Protein AF-A0A315Y2X5-F1 (afdb_monomer)

Structure (mmCIF, N/CA/C/O backbone):
data_AF-A0A315Y2X5-F1
#
_entry.id   AF-A0A315Y2X5-F1
#
loop_
_atom_site.group_PDB
_atom_site.id
_atom_site.type_symbol
_atom_site.label_atom_id
_atom_site.label_alt_id
_atom_site.label_comp_id
_atom_site.label_asym_id
_atom_site.label_entity_id
_atom_site.label_seq_id
_atom_site.pdbx_PDB_ins_code
_atom_site.Cartn_x
_atom_site.Cartn_y
_atom_site.Cartn_z
_atom_site.occupancy
_atom_site.B_iso_or_equiv
_atom_site.auth_seq_id
_atom_site.auth_comp_id
_atom_site.auth_asym_id
_atom_site.auth_atom_id
_atom_site.pdbx_PDB_model_num
ATOM 1 N N . MET A 1 1 ? -37.461 26.099 9.392 1.00 45.66 1 MET A N 1
ATOM 2 C CA . MET A 1 1 ? -36.906 24.747 9.628 1.00 45.66 1 MET A CA 1
ATOM 3 C C . MET A 1 1 ? -35.463 24.737 9.148 1.00 45.66 1 MET A C 1
ATOM 5 O O . MET A 1 1 ? -35.241 24.970 7.967 1.00 45.66 1 MET A O 1
ATOM 9 N N . ALA A 1 2 ? -34.488 24.559 10.041 1.00 55.19 2 ALA A N 1
ATOM 10 C CA . ALA A 1 2 ? -33.085 24.444 9.642 1.00 55.19 2 ALA A CA 1
ATOM 11 C C . ALA A 1 2 ? -32.881 23.109 8.908 1.00 55.19 2 ALA A C 1
ATOM 13 O O . ALA A 1 2 ? -33.227 22.054 9.443 1.00 55.19 2 ALA A O 1
ATOM 14 N N . LYS A 1 3 ? -32.360 23.146 7.674 1.00 63.12 3 LYS A N 1
ATOM 15 C CA . LYS A 1 3 ? -31.931 21.934 6.965 1.00 63.12 3 LYS A CA 1
ATOM 16 C C . LYS A 1 3 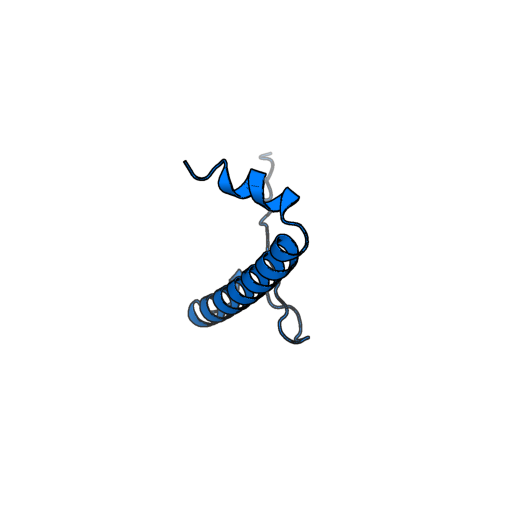? -30.809 21.298 7.782 1.00 63.12 3 LYS A C 1
ATOM 18 O O . LYS A 1 3 ? -29.758 21.902 7.963 1.00 63.12 3 LYS A O 1
ATOM 23 N N . LYS A 1 4 ? -31.050 20.093 8.292 1.00 67.94 4 LYS A N 1
ATOM 24 C CA . LYS A 1 4 ? -30.028 19.280 8.948 1.00 67.94 4 LYS A CA 1
ATOM 25 C C . LYS A 1 4 ? -29.089 18.783 7.846 1.00 67.94 4 LYS A C 1
ATOM 27 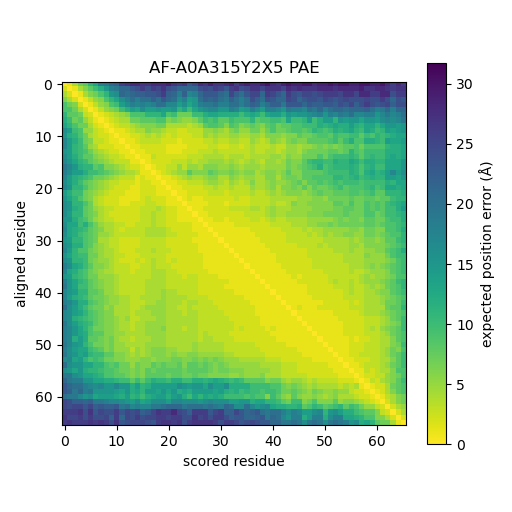O O . LYS A 1 4 ? -29.458 17.896 7.082 1.00 67.94 4 LYS A O 1
ATOM 32 N N . THR A 1 5 ? -27.937 19.423 7.690 1.00 73.06 5 THR A N 1
ATOM 33 C CA . THR A 1 5 ? -26.912 18.980 6.742 1.00 73.06 5 THR A CA 1
ATOM 34 C C . THR A 1 5 ? -26.279 17.715 7.310 1.00 73.06 5 THR A C 1
ATOM 36 O O . THR A 1 5 ? -25.635 17.764 8.355 1.00 73.06 5 THR A O 1
ATOM 39 N N . THR A 1 6 ? -26.510 16.567 6.680 1.00 78.88 6 THR A N 1
ATOM 40 C CA . THR A 1 6 ? -25.824 15.328 7.055 1.00 78.88 6 THR A CA 1
ATOM 41 C C . THR A 1 6 ? -24.401 15.397 6.516 1.00 78.88 6 THR A C 1
ATOM 43 O O . THR A 1 6 ? -24.211 15.416 5.301 1.00 78.88 6 THR A O 1
ATOM 46 N N . GLU A 1 7 ? -23.403 15.448 7.396 1.00 82.50 7 GLU A N 1
ATOM 47 C CA . GLU A 1 7 ? -22.008 15.289 6.984 1.00 82.50 7 GLU A CA 1
ATOM 48 C C . GLU A 1 7 ? -21.781 13.866 6.469 1.00 82.50 7 GLU A C 1
ATOM 50 O O . GLU A 1 7 ? -22.005 12.879 7.174 1.00 82.50 7 GLU A O 1
ATOM 55 N N . LEU A 1 8 ? -21.327 13.759 5.223 1.00 83.94 8 LEU A N 1
ATOM 56 C CA . LEU A 1 8 ? -20.861 12.502 4.658 1.00 83.94 8 LEU A CA 1
ATOM 57 C C . LEU A 1 8 ? -19.381 12.342 5.007 1.00 83.94 8 LEU A C 1
ATOM 59 O O . LEU A 1 8 ? -18.550 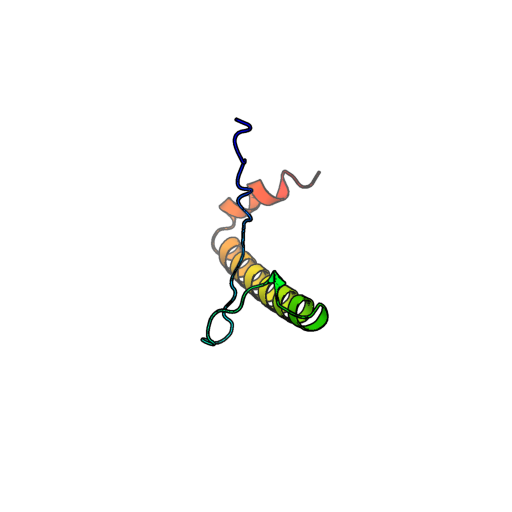13.148 4.594 1.00 83.94 8 LEU A O 1
ATOM 63 N N . LYS A 1 9 ? -19.047 11.291 5.760 1.00 85.19 9 LYS A N 1
ATOM 64 C CA . LYS A 1 9 ? -17.661 10.943 6.091 1.00 85.19 9 LYS A CA 1
ATOM 65 C C . LYS A 1 9 ? -17.167 9.844 5.153 1.00 85.19 9 LYS A C 1
ATOM 67 O O . LYS A 1 9 ? -17.745 8.759 5.119 1.00 85.19 9 LYS A O 1
ATOM 72 N N . ALA A 1 10 ? -16.075 10.103 4.436 1.00 89.00 10 ALA A N 1
ATOM 73 C CA . ALA A 1 10 ? -15.366 9.063 3.698 1.00 89.00 10 ALA A CA 1
ATOM 74 C C . ALA A 1 10 ? -14.721 8.072 4.679 1.00 89.00 10 ALA A C 1
ATOM 76 O O . ALA A 1 10 ? -14.097 8.471 5.666 1.00 89.00 10 ALA A O 1
ATOM 77 N N . VAL A 1 11 ? -14.886 6.777 4.413 1.00 90.19 11 VAL A N 1
ATOM 78 C CA . VAL A 1 11 ? -14.333 5.697 5.234 1.00 90.19 11 VAL A CA 1
ATOM 79 C C . VAL A 1 11 ? -13.609 4.702 4.343 1.00 90.19 11 VAL A C 1
ATOM 81 O O . VAL A 1 11 ? -14.111 4.323 3.288 1.00 90.19 11 VAL A O 1
ATOM 84 N N . SER A 1 12 ? -12.433 4.273 4.785 1.00 91.25 12 SER A N 1
ATOM 85 C CA . SER A 1 12 ? -11.642 3.261 4.090 1.00 91.25 12 SER A CA 1
ATOM 86 C C . SER A 1 12 ? -11.735 1.944 4.840 1.00 91.25 12 SER A C 1
ATOM 88 O O . SER A 1 12 ? -11.638 1.918 6.068 1.00 91.25 12 SER A O 1
ATOM 90 N N . TYR A 1 13 ? -11.887 0.853 4.099 1.00 93.19 13 TYR A N 1
ATOM 91 C CA . TYR A 1 13 ? -11.769 -0.504 4.616 1.00 93.19 13 TYR A CA 1
ATOM 92 C C . TYR A 1 13 ?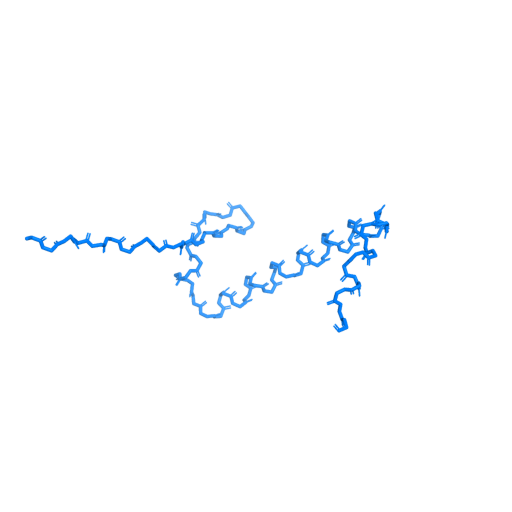 -10.534 -1.150 4.012 1.00 93.19 13 TYR A C 1
ATOM 94 O O . TYR A 1 13 ? -10.212 -0.911 2.849 1.00 93.19 13 TYR A O 1
ATOM 102 N N . ILE A 1 14 ? -9.850 -1.963 4.804 1.00 90.50 14 ILE A N 1
ATOM 103 C CA . ILE A 1 14 ? -8.665 -2.691 4.368 1.00 90.50 14 ILE A CA 1
ATOM 104 C C . ILE A 1 14 ? -8.842 -4.185 4.630 1.00 90.50 14 ILE A C 1
ATOM 106 O O . ILE A 1 14 ? -9.423 -4.588 5.636 1.00 90.50 14 ILE A O 1
ATOM 110 N N . SER A 1 15 ? -8.324 -5.005 3.722 1.00 90.12 15 SER A N 1
ATOM 111 C CA . SER A 1 15 ? -8.232 -6.457 3.860 1.00 90.12 15 SER A CA 1
ATOM 112 C C . SER A 1 15 ? -6.810 -6.866 3.505 1.00 90.12 15 SER A C 1
ATOM 114 O O . SER A 1 15 ? -6.268 -6.435 2.488 1.00 90.12 15 SER A O 1
ATOM 116 N N . ILE A 1 16 ? -6.188 -7.661 4.371 1.00 82.38 16 ILE A N 1
ATOM 117 C CA . ILE A 1 16 ? -4.811 -8.128 4.207 1.00 82.38 16 ILE A CA 1
ATOM 118 C C . ILE A 1 16 ? -4.833 -9.649 4.300 1.00 82.38 16 ILE A C 1
ATOM 120 O O . ILE A 1 16 ? -5.423 -10.205 5.225 1.00 82.38 16 ILE A O 1
ATOM 124 N N . GLY A 1 17 ? -4.218 -10.326 3.327 1.00 81.94 17 GLY A N 1
ATOM 125 C CA . GLY A 1 17 ? -4.122 -11.790 3.310 1.00 81.94 17 GLY A CA 1
ATOM 126 C C . GLY A 1 17 ? -5.469 -12.518 3.214 1.00 81.94 17 GLY A C 1
ATOM 127 O O . GLY A 1 17 ? -5.585 -13.630 3.713 1.00 81.94 17 GLY A O 1
ATOM 128 N N . GLY A 1 18 ? -6.497 -11.892 2.628 1.00 86.19 18 GLY A N 1
ATOM 129 C CA . GLY A 1 18 ? -7.836 -12.484 2.497 1.00 86.19 18 GLY A CA 1
ATOM 130 C C . GLY A 1 18 ? -8.693 -12.429 3.767 1.00 86.19 18 GLY A C 1
ATOM 131 O O . GLY A 1 18 ? -9.792 -12.977 3.781 1.00 86.19 18 GLY A O 1
ATOM 132 N N . ALA A 1 19 ? -8.227 -11.759 4.827 1.00 87.12 19 ALA A N 1
ATOM 133 C CA 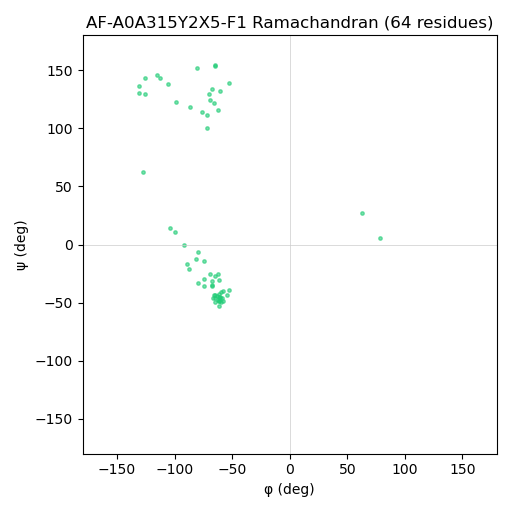. ALA A 1 19 ? -9.022 -11.542 6.031 1.00 87.12 19 ALA A CA 1
ATOM 134 C C . ALA A 1 19 ? -10.257 -10.656 5.751 1.00 87.12 19 ALA A C 1
ATOM 136 O O . ALA A 1 19 ? -10.218 -9.821 4.838 1.00 87.12 19 ALA A O 1
ATOM 137 N N . PRO A 1 20 ? -11.340 -10.770 6.545 1.00 93.12 20 PRO A N 1
ATOM 138 C CA . PRO A 1 20 ? -12.491 -9.880 6.427 1.00 93.12 20 PRO A CA 1
ATOM 139 C C . PRO A 1 20 ? -12.084 -8.396 6.475 1.00 93.12 20 PRO A C 1
ATOM 141 O O . PRO A 1 20 ? -11.221 -8.036 7.283 1.00 93.12 20 PRO A O 1
ATOM 144 N N . PRO A 1 21 ? -12.680 -7.524 5.639 1.00 92.94 21 PRO A N 1
ATOM 145 C CA . PRO A 1 21 ? -12.342 -6.109 5.638 1.00 92.94 21 PRO A CA 1
ATOM 146 C C . PRO A 1 21 ? -12.615 -5.448 6.992 1.00 92.94 21 PRO A C 1
ATOM 148 O O . PRO A 1 21 ? -13.705 -5.577 7.551 1.00 92.94 21 PRO A O 1
ATOM 151 N N . VAL A 1 22 ? -11.644 -4.686 7.489 1.00 92.50 22 VAL A N 1
ATOM 152 C CA . VAL A 1 22 ? -11.759 -3.892 8.719 1.00 92.50 22 VAL A CA 1
ATOM 153 C C . VAL A 1 22 ? -11.657 -2.410 8.401 1.00 92.50 22 VAL A C 1
ATOM 155 O O . VAL A 1 22 ? -10.954 -2.001 7.474 1.00 92.50 22 VAL A O 1
ATOM 158 N N . ARG A 1 23 ? -12.381 -1.586 9.159 1.00 93.62 23 ARG A N 1
ATOM 159 C CA . ARG A 1 23 ? -12.391 -0.140 8.949 1.00 93.62 23 ARG A CA 1
ATOM 160 C C . ARG A 1 23 ? -11.038 0.443 9.367 1.00 93.62 23 ARG A C 1
ATOM 162 O O . ARG A 1 23 ? -10.529 0.163 10.447 1.00 93.62 23 ARG A O 1
ATOM 169 N N . PHE A 1 24 ? -10.426 1.241 8.505 1.00 91.88 24 PHE A N 1
ATOM 170 C CA . PHE A 1 24 ? -9.049 1.693 8.699 1.00 91.88 24 PHE A CA 1
ATOM 171 C C . PHE A 1 24 ? -8.889 2.643 9.894 1.00 91.88 24 PHE A C 1
ATOM 173 O O . PHE A 1 24 ? -7.879 2.595 10.590 1.00 91.88 24 PHE A O 1
ATOM 180 N N . ASP A 1 25 ? -9.894 3.484 10.161 1.00 90.88 25 ASP A N 1
ATOM 181 C CA . ASP A 1 25 ? -9.916 4.401 11.310 1.00 90.88 25 ASP A CA 1
ATOM 182 C C . ASP A 1 25 ? -10.321 3.721 12.628 1.00 90.88 25 ASP A C 1
ATOM 184 O O . ASP A 1 25 ? -10.235 4.357 13.673 1.00 90.88 25 ASP A O 1
ATOM 188 N N . SER A 1 26 ? -10.729 2.445 12.607 1.00 93.12 26 SER A N 1
ATOM 189 C CA . SER A 1 26 ? -10.989 1.670 13.829 1.00 93.12 26 SER A CA 1
ATOM 190 C C . SER A 1 26 ? -9.769 0.889 14.326 1.00 93.12 26 SER A C 1
ATOM 192 O O . SER A 1 26 ? -9.872 0.158 15.306 1.00 93.12 26 SER A O 1
ATOM 194 N N . LEU A 1 27 ? -8.633 0.979 13.634 1.00 91.81 27 LEU A N 1
ATOM 195 C CA . LEU A 1 27 ? -7.398 0.300 14.019 1.00 91.81 27 LEU A CA 1
ATOM 196 C C . LEU A 1 27 ? -6.658 1.072 15.108 1.00 91.81 27 LEU A C 1
ATOM 198 O O . LEU A 1 27 ? -6.715 2.301 15.159 1.00 91.81 27 LEU A O 1
ATOM 202 N N . THR A 1 28 ? -5.888 0.355 15.927 1.00 94.62 28 THR A N 1
ATOM 203 C CA . THR A 1 28 ? -4.929 1.014 16.820 1.00 94.62 28 THR A CA 1
ATOM 204 C C . THR A 1 28 ? -3.836 1.710 15.997 1.00 94.62 28 THR A C 1
ATOM 206 O O . THR A 1 28 ? -3.557 1.281 14.867 1.00 94.62 28 THR A O 1
ATOM 209 N N . PRO A 1 29 ? -3.196 2.769 16.524 1.00 95.00 29 PRO A N 1
ATOM 210 C CA . PRO A 1 29 ? -2.107 3.458 15.833 1.00 95.00 29 PRO A CA 1
ATOM 211 C C . PRO A 1 29 ? -0.983 2.518 15.381 1.00 95.00 29 PRO A C 1
ATOM 213 O O . PRO A 1 29 ? -0.489 2.647 14.262 1.00 95.00 29 PRO A O 1
ATOM 216 N N . GLU A 1 30 ? -0.638 1.529 16.205 1.00 95.19 30 GLU A N 1
ATOM 217 C CA . GLU A 1 30 ? 0.419 0.548 15.935 1.00 95.19 30 GLU A CA 1
ATOM 218 C C . GLU A 1 30 ? 0.029 -0.354 14.764 1.00 95.19 30 GLU A C 1
ATOM 220 O O . GLU A 1 30 ? 0.801 -0.540 13.825 1.00 95.19 30 GLU A O 1
ATOM 225 N N . LYS A 1 31 ? -1.211 -0.862 14.768 1.00 91.12 31 LYS A N 1
ATOM 226 C CA . LYS A 1 31 ? -1.705 -1.718 13.685 1.00 91.12 31 LYS A CA 1
ATOM 227 C C . LYS A 1 31 ? -1.853 -0.946 12.380 1.00 91.12 31 LYS A C 1
ATOM 229 O O . LYS A 1 31 ? -1.580 -1.469 11.301 1.00 91.12 31 LYS A O 1
ATOM 234 N N . ARG A 1 32 ? -2.258 0.320 12.476 1.00 92.62 32 ARG A N 1
ATOM 235 C CA . ARG A 1 32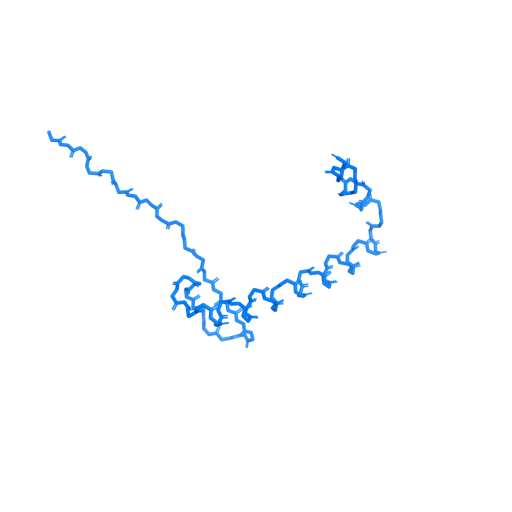 ? -2.325 1.226 11.334 1.00 92.62 32 ARG A CA 1
ATOM 236 C C . ARG A 1 32 ? -0.937 1.460 10.738 1.00 92.62 32 ARG A C 1
ATOM 238 O O . ARG A 1 32 ? -0.813 1.395 9.520 1.00 92.62 32 ARG A O 1
ATOM 245 N N . ALA A 1 33 ? 0.081 1.691 11.566 1.00 93.38 33 ALA A N 1
ATOM 246 C CA . ALA A 1 33 ? 1.461 1.860 11.112 1.00 93.38 33 ALA A CA 1
ATOM 247 C C . ALA A 1 33 ? 1.984 0.600 10.401 1.00 93.38 33 ALA A C 1
ATOM 249 O O . ALA A 1 33 ? 2.444 0.702 9.266 1.00 93.38 33 ALA A O 1
ATOM 250 N N . GLU A 1 34 ? 1.796 -0.581 11.003 1.00 91.88 34 GLU A N 1
ATOM 251 C CA . GLU A 1 34 ? 2.171 -1.872 10.402 1.00 91.88 34 GLU A CA 1
ATOM 252 C C . GLU A 1 34 ? 1.550 -2.055 9.007 1.00 91.88 34 GLU A C 1
ATOM 254 O O . GLU A 1 34 ? 2.191 -2.511 8.060 1.00 91.88 34 GLU A O 1
ATOM 259 N N . TYR A 1 35 ? 0.273 -1.707 8.855 1.00 90.31 35 TYR A N 1
ATOM 260 C CA . TYR A 1 35 ? -0.417 -1.858 7.579 1.00 90.31 35 TYR A CA 1
ATOM 261 C C . TYR A 1 35 ? -0.012 -0.810 6.549 1.00 90.31 35 TYR A C 1
ATOM 263 O O . TYR A 1 35 ? 0.070 -1.135 5.367 1.00 90.31 35 TYR A O 1
ATOM 271 N N . VAL A 1 36 ? 0.254 0.427 6.973 1.00 91.31 36 VAL A N 1
ATOM 272 C CA . VAL A 1 36 ? 0.790 1.470 6.089 1.00 91.31 36 VAL A CA 1
ATOM 273 C C . VAL A 1 36 ? 2.148 1.059 5.537 1.00 91.31 36 VAL A C 1
ATOM 275 O O . VAL A 1 36 ? 2.360 1.192 4.336 1.00 91.31 36 VAL A O 1
ATOM 278 N N . GLU A 1 37 ? 3.020 0.496 6.370 1.00 93.19 37 GLU A N 1
ATOM 279 C CA . GLU A 1 37 ? 4.322 -0.016 5.941 1.00 93.19 37 GLU A CA 1
ATOM 280 C C . GLU A 1 37 ? 4.174 -1.124 4.888 1.00 93.19 37 GLU A C 1
ATOM 282 O O . GLU A 1 37 ? 4.733 -1.021 3.796 1.00 93.19 37 GLU A O 1
ATOM 287 N N . LYS A 1 38 ? 3.315 -2.120 5.147 1.00 90.44 38 LYS A N 1
ATOM 288 C CA . LYS A 1 38 ? 3.018 -3.198 4.184 1.00 90.44 38 LYS A CA 1
ATOM 289 C C . LYS A 1 38 ? 2.444 -2.678 2.864 1.00 90.44 38 LYS A C 1
ATOM 291 O O . LYS A 1 38 ? 2.796 -3.174 1.793 1.00 90.44 38 LYS A O 1
ATOM 296 N N . MET A 1 39 ? 1.544 -1.694 2.926 1.00 90.06 39 MET A N 1
ATOM 297 C CA . MET A 1 39 ? 0.984 -1.062 1.729 1.00 90.06 39 MET A CA 1
ATOM 298 C C . MET A 1 39 ? 2.067 -0.316 0.948 1.00 90.06 39 MET A C 1
ATOM 300 O O . MET A 1 39 ? 2.154 -0.492 -0.266 1.00 90.06 39 MET A O 1
ATOM 304 N N . ALA A 1 40 ? 2.906 0.467 1.628 1.00 93.25 40 ALA A N 1
ATOM 305 C CA . ALA A 1 40 ? 3.987 1.226 1.009 1.00 93.25 40 ALA A CA 1
ATOM 306 C C . ALA A 1 40 ? 5.005 0.309 0.320 1.00 93.25 40 ALA A C 1
ATOM 308 O O . ALA A 1 40 ? 5.357 0.555 -0.832 1.00 93.25 40 ALA A O 1
ATOM 309 N N . GLU A 1 41 ? 5.413 -0.781 0.972 1.00 94.62 41 GLU A N 1
ATOM 310 C CA . GLU A 1 41 ? 6.320 -1.770 0.384 1.00 94.62 41 GLU A CA 1
ATOM 311 C C . GLU A 1 41 ? 5.714 -2.402 -0.878 1.00 94.62 41 GLU A C 1
ATOM 313 O O . GLU A 1 41 ? 6.364 -2.481 -1.923 1.00 94.62 41 GLU A O 1
ATOM 318 N N . ASN A 1 42 ? 4.442 -2.810 -0.816 1.00 91.69 42 ASN A N 1
ATOM 319 C CA . ASN A 1 42 ? 3.777 -3.428 -1.957 1.00 91.69 42 ASN A CA 1
ATOM 320 C C . ASN A 1 42 ? 3.598 -2.455 -3.130 1.00 91.69 42 ASN A C 1
ATOM 322 O O . ASN A 1 42 ? 3.844 -2.828 -4.280 1.00 91.69 42 ASN A O 1
ATOM 326 N N . ILE A 1 43 ? 3.188 -1.216 -2.847 1.00 92.44 43 ILE A N 1
ATOM 327 C CA . ILE A 1 43 ? 3.058 -0.156 -3.853 1.00 92.44 43 ILE A CA 1
ATOM 328 C C . ILE A 1 43 ? 4.425 0.130 -4.474 1.00 92.44 43 ILE A C 1
ATOM 330 O O . ILE A 1 43 ? 4.542 0.121 -5.696 1.00 92.44 43 ILE A O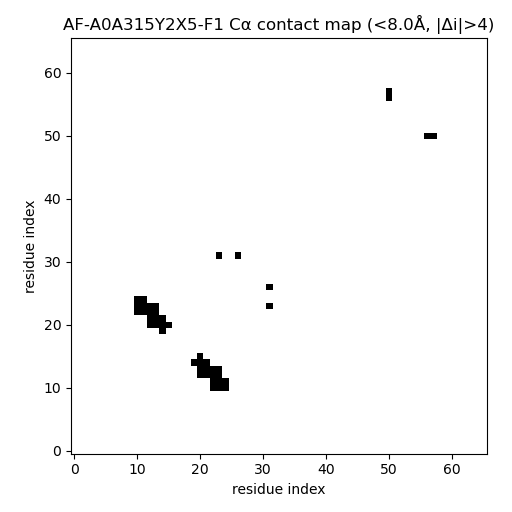 1
ATOM 334 N N . GLY A 1 44 ? 5.462 0.308 -3.653 1.00 94.50 44 GLY A N 1
ATOM 335 C CA . GLY A 1 44 ? 6.824 0.575 -4.110 1.00 94.50 44 GLY A CA 1
ATOM 336 C C . GLY A 1 44 ? 7.352 -0.526 -5.024 1.00 94.50 44 GLY A C 1
ATOM 337 O O . GLY A 1 44 ? 7.800 -0.240 -6.133 1.00 94.50 44 GLY A O 1
ATOM 338 N N . ARG A 1 45 ? 7.217 -1.794 -4.619 1.00 95.94 45 ARG A N 1
ATOM 339 C CA . ARG A 1 45 ? 7.601 -2.950 -5.445 1.00 95.94 45 ARG A CA 1
ATOM 340 C C . ARG A 1 45 ? 6.823 -3.001 -6.760 1.00 95.94 45 ARG A C 1
ATOM 342 O O . ARG A 1 45 ? 7.417 -3.236 -7.811 1.00 95.94 45 ARG A O 1
ATOM 349 N N . THR A 1 46 ? 5.510 -2.781 -6.709 1.00 95.44 46 THR A N 1
ATOM 350 C CA . THR A 1 46 ? 4.642 -2.835 -7.897 1.00 95.44 46 THR A CA 1
ATOM 351 C C . THR A 1 46 ? 5.000 -1.731 -8.887 1.00 95.44 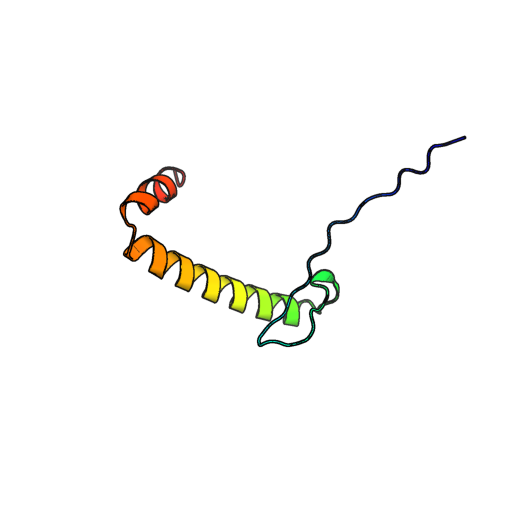46 THR A C 1
ATOM 353 O O . THR A 1 46 ? 5.228 -2.017 -10.059 1.00 95.44 46 THR A O 1
ATOM 356 N N . LEU A 1 47 ? 5.119 -0.487 -8.413 1.00 93.75 47 LEU A N 1
ATOM 357 C CA . LEU A 1 47 ? 5.491 0.658 -9.245 1.00 93.75 47 LEU A CA 1
ATOM 358 C C . LEU A 1 47 ? 6.908 0.517 -9.796 1.00 93.75 47 LEU A C 1
ATOM 360 O O . LEU A 1 47 ? 7.119 0.757 -10.978 1.00 93.75 47 LEU A O 1
ATOM 364 N N . SER A 1 48 ? 7.866 0.081 -8.976 1.00 93.50 48 SER A N 1
ATOM 365 C CA . SER A 1 48 ? 9.241 -0.160 -9.425 1.00 93.50 48 SER A CA 1
ATOM 366 C C . SER A 1 48 ? 9.288 -1.202 -10.542 1.00 93.50 48 SER A C 1
ATOM 368 O O . SER A 1 48 ? 9.920 -0.964 -11.571 1.00 93.50 48 SER A O 1
ATOM 370 N N . THR A 1 49 ? 8.567 -2.315 -10.385 1.00 96.06 49 THR A N 1
ATOM 371 C CA . THR A 1 49 ? 8.475 -3.359 -11.417 1.00 96.06 49 THR A CA 1
ATOM 372 C C . THR A 1 49 ? 7.840 -2.814 -12.695 1.00 96.06 49 THR A C 1
ATOM 374 O O . THR A 1 49 ? 8.377 -3.011 -13.780 1.00 96.06 49 THR A O 1
ATOM 377 N N . TYR A 1 50 ? 6.717 -2.103 -12.570 1.00 95.31 50 TYR A N 1
ATOM 378 C CA . TYR A 1 50 ? 6.002 -1.535 -13.710 1.00 95.31 50 TYR A CA 1
ATOM 379 C C . TYR A 1 50 ? 6.865 -0.529 -14.481 1.00 95.31 50 TYR A C 1
ATOM 381 O O . TYR A 1 50 ? 7.079 -0.696 -15.675 1.00 95.31 50 TYR A O 1
ATOM 389 N N . LEU A 1 51 ? 7.436 0.464 -13.798 1.00 94.44 51 LEU A N 1
ATOM 390 C CA . LEU A 1 51 ? 8.232 1.519 -14.433 1.00 94.44 51 LEU A CA 1
ATOM 391 C C . LEU A 1 51 ? 9.562 1.008 -14.995 1.00 94.44 51 LEU A C 1
ATOM 393 O O . LEU A 1 51 ? 10.080 1.585 -15.943 1.00 94.44 51 LEU A O 1
ATOM 397 N N . SER A 1 52 ? 10.102 -0.088 -14.455 1.00 92.69 52 SER A N 1
ATOM 398 C CA . SER A 1 52 ? 11.264 -0.757 -15.057 1.00 92.69 52 SER A CA 1
ATOM 399 C C . SER A 1 52 ? 10.924 -1.391 -16.410 1.00 92.69 52 SER A C 1
ATOM 401 O O . SER A 1 52 ? 11.781 -1.446 -17.288 1.00 92.69 52 SER A O 1
ATOM 403 N N . ASN A 1 53 ? 9.680 -1.847 -16.585 1.00 95.62 53 ASN A N 1
ATOM 404 C CA . ASN A 1 53 ? 9.182 -2.410 -17.843 1.00 95.62 53 ASN A CA 1
ATOM 405 C C . ASN A 1 53 ? 8.619 -1.345 -18.802 1.00 95.62 53 ASN A C 1
ATOM 407 O O . ASN A 1 53 ? 8.550 -1.600 -20.001 1.00 95.62 53 ASN A O 1
ATOM 411 N N . HIS A 1 54 ? 8.245 -0.173 -18.280 1.00 93.50 54 HIS A N 1
ATOM 412 C CA . HIS A 1 54 ? 7.662 0.958 -19.013 1.00 93.50 54 HIS A CA 1
ATOM 413 C C . HIS A 1 54 ? 8.440 2.260 -18.732 1.00 93.50 54 HIS A C 1
ATOM 415 O O . HIS A 1 54 ? 7.901 3.199 -18.133 1.00 93.50 54 HIS A O 1
ATOM 421 N N . PRO A 1 55 ? 9.736 2.336 -19.093 1.00 89.31 55 PRO A N 1
ATOM 422 C CA . PRO A 1 55 ? 10.592 3.474 -18.749 1.00 89.31 55 PRO A CA 1
ATOM 423 C C . PRO A 1 55 ? 10.123 4.809 -19.355 1.00 89.31 55 PRO A C 1
ATOM 425 O O . PRO A 1 55 ? 10.393 5.872 -18.791 1.00 89.31 55 PRO A O 1
ATOM 428 N N . GLU A 1 56 ? 9.391 4.784 -20.468 1.00 92.00 56 GLU A N 1
ATOM 429 C CA . GLU A 1 56 ? 8.772 5.956 -21.093 1.00 92.00 56 GLU A CA 1
ATOM 430 C C . GLU A 1 56 ? 7.743 6.648 -20.184 1.00 92.00 56 GLU A C 1
ATOM 432 O O . GLU A 1 56 ? 7.614 7.875 -20.218 1.00 92.00 56 GLU A O 1
ATOM 437 N N . GLU A 1 57 ? 7.067 5.885 -19.321 1.00 90.12 57 GLU A N 1
ATOM 438 C CA . GLU A 1 57 ? 6.094 6.401 -18.353 1.00 90.12 57 GLU A CA 1
ATOM 439 C C . GLU A 1 57 ? 6.758 6.967 -17.091 1.00 90.12 57 GLU A C 1
ATOM 441 O O . GLU A 1 57 ? 6.119 7.673 -16.310 1.00 90.12 57 GLU A O 1
ATOM 446 N N . ALA A 1 58 ? 8.052 6.706 -16.888 1.00 84.44 58 ALA A N 1
ATOM 447 C CA . ALA A 1 58 ? 8.781 7.185 -15.720 1.00 84.44 58 ALA A CA 1
ATOM 448 C C . ALA A 1 58 ? 9.200 8.661 -15.858 1.00 84.44 58 ALA A C 1
ATOM 450 O O . ALA A 1 58 ? 9.213 9.404 -14.877 1.00 84.44 58 ALA A O 1
ATOM 451 N N . ALA A 1 59 ? 9.505 9.123 -17.075 1.00 78.38 59 ALA A N 1
ATOM 452 C CA . ALA A 1 59 ? 10.012 10.477 -17.320 1.00 78.38 59 ALA A CA 1
ATOM 453 C C . ALA A 1 59 ? 9.090 11.620 -16.820 1.00 78.38 59 ALA A C 1
ATOM 455 O O . ALA A 1 59 ? 9.610 12.588 -16.260 1.00 78.38 59 ALA A O 1
ATOM 456 N N . PRO A 1 60 ? 7.748 11.551 -16.954 1.00 83.06 60 PRO A N 1
ATOM 457 C CA . PRO A 1 60 ? 6.841 12.551 -16.383 1.00 83.06 60 PRO A CA 1
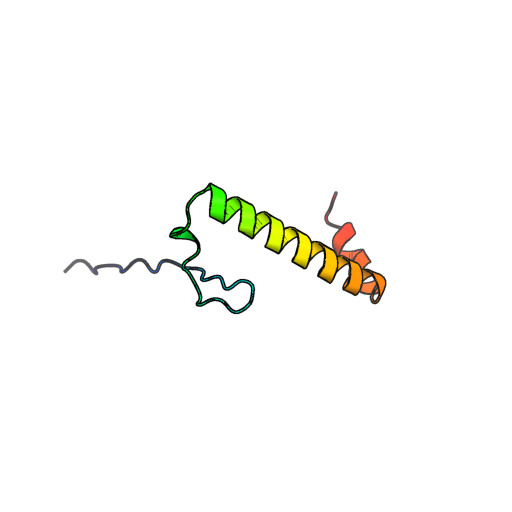ATOM 458 C C . PRO A 1 60 ? 6.842 12.596 -14.849 1.00 83.06 60 PRO A C 1
ATOM 460 O O . PRO A 1 60 ? 6.565 13.648 -14.277 1.00 83.06 60 PRO A O 1
ATOM 463 N N . LEU A 1 61 ? 7.158 11.484 -14.176 1.00 79.38 61 LEU A N 1
ATOM 464 C CA . LEU A 1 61 ? 7.141 11.394 -12.712 1.00 79.38 61 LEU A CA 1
ATOM 465 C C . LEU A 1 61 ? 8.330 12.122 -12.073 1.00 79.38 61 LEU A C 1
ATOM 467 O O . LEU A 1 61 ? 8.197 12.658 -10.977 1.00 79.38 61 LEU A O 1
ATOM 471 N N . PHE A 1 62 ? 9.467 12.198 -12.769 1.00 74.12 62 PHE A N 1
ATOM 472 C CA . PHE A 1 62 ? 10.669 12.886 -12.283 1.00 74.12 62 PHE A CA 1
ATOM 473 C C . PHE A 1 62 ? 10.726 14.375 -12.654 1.00 74.12 62 PHE A C 1
ATOM 475 O O . PHE A 1 62 ? 11.469 15.125 -12.033 1.00 74.12 62 PHE A O 1
ATOM 482 N N . LYS A 1 63 ? 9.925 14.829 -13.630 1.00 63.88 63 LYS A N 1
ATOM 483 C CA . LYS A 1 63 ? 9.890 16.240 -14.065 1.00 63.88 63 LYS A CA 1
ATOM 484 C C . LYS A 1 63 ? 9.174 17.195 -13.103 1.00 63.88 63 LYS A C 1
ATOM 486 O O . LYS A 1 63 ? 9.326 18.397 -13.250 1.00 63.88 63 LYS A O 1
ATOM 491 N N . ASN A 1 64 ? 8.409 16.679 -12.143 1.00 57.66 64 ASN A N 1
ATOM 492 C CA . ASN A 1 64 ? 7.678 17.485 -11.156 1.00 57.66 64 ASN A CA 1
ATOM 493 C C . ASN A 1 64 ? 8.348 17.482 -9.765 1.00 57.66 64 ASN A C 1
ATOM 495 O O . ASN A 1 64 ? 7.696 17.819 -8.781 1.00 57.66 64 ASN A O 1
ATOM 499 N N . ALA A 1 65 ? 9.603 17.028 -9.669 1.00 55.88 65 ALA A N 1
ATOM 500 C CA . ALA A 1 65 ? 10.344 16.907 -8.410 1.00 55.88 65 ALA A CA 1
ATOM 501 C C . ALA A 1 65 ? 11.332 18.068 -8.153 1.00 55.88 65 ALA A C 1
ATOM 503 O O . ALA A 1 65 ? 12.149 17.961 -7.239 1.00 55.88 65 ALA A O 1
ATOM 504 N N . GLU A 1 66 ? 11.257 19.144 -8.945 1.00 45.72 66 GLU A N 1
ATOM 505 C CA . GLU A 1 66 ? 11.999 20.403 -8.749 1.00 45.72 66 GLU A CA 1
ATOM 506 C C . GLU A 1 66 ? 11.141 21.474 -8.063 1.00 45.72 66 GLU A C 1
ATOM 508 O O . GLU A 1 66 ? 9.953 21.617 -8.437 1.00 45.72 66 GLU A O 1
#

Sequence (66 aa):
MAKKTTELKAVSYISIGGAPPVRFDSLTPEKRAEYVEKMAENIGRTLSTYLSNHPEEAAPLFKNAE

Secondary structure (DSSP, 8-state):
------PPPP--EE-STTPPPEEGGGS-HHHHHHHHHHHHHHHHHHHHHHHHH-GGGTHHHHTT--

Radius of gyration: 18.6 Å; Cα contacts (8 Å, |Δi|>4): 22; chains: 1; bounding box: 49×37×38 Å

Mean predicted aligned error: 7.78 Å

Foldseek 3Di:
DDPPDDDDDDWDWDDDPNDDTDTLVPDDPVVNVVVVVVVCVVVVVVVVVVCVVVVVVCVVVVVPVD

Solvent-accessible surface area (backbone atoms only — not comparable to full-atom values): 4274 Å² total; per-residue (Å²): 132,84,82,82,78,78,86,82,77,90,81,57,68,47,63,65,96,84,44,80,71,41,54,55,88,78,46,54,71,68,59,43,51,56,49,50,52,54,48,50,53,52,50,50,53,50,50,53,56,48,36,72,76,37,55,81,70,41,58,70,68,62,71,72,74,120

pLDDT: mean 85.96, std 12.24, range [45.66, 96.06]

Organism: Ruminococcus flavefaciens (NCBI:txid1265)